Protein AF-A0A256ZYQ2-F1 (afdb_monomer_lite)

Sequence (137 aa):
MVEVRISLEDLSRTRICPRCGRKFSYLEKHRRGDRIYVYAVHYEGYSKSGRRISKRITKCYLGPVEEYEYVSALQPITLYGLLKKGRLYSYVRELTSFVMKAPLSKELAIQIAEQFEEAAEVLRKRFSPKKSFPRNT

pLDDT: mean 85.14, std 14.01, range [32.19, 98.12]

Radius of gyration: 21.63 Å; chains: 1; bounding box: 68×52×54 Å

Secondary structure (DSSP, 8-state):
-------HHHHHHH-B-TTTSSB-SEEEEEEETTEEEEEEEEEEEEEEETTEEEEEEEEEEEEESSB-STTGGGSSS--B-TT-TTHHHHHHHHHHHHHTTS---HHHHHHHHHHHHHHHHHHHHHHPPP-------

Foldseek 3Di:
DPWLQQAPVVCVVVQQDPQPRDRADDWDWDDDPPWIWIKGKHFDAWDDDPPDIDTDIDIDTQGINFWDDPVQVVDQATHTTNNDTCVVVRVVVSVVVCLVPDPDDPVVNVVVVVVVVVVVVVCCVVDPPDPPDDDDD

Structure (mmCIF, N/CA/C/O backbone):
data_AF-A0A256ZYQ2-F1
#
_entry.id   AF-A0A256ZYQ2-F1
#
loop_
_atom_site.group_PDB
_atom_site.id
_atom_site.type_symbol
_atom_site.label_atom_id
_atom_site.label_alt_id
_atom_site.label_comp_id
_atom_site.label_asym_id
_atom_site.label_entity_id
_atom_site.label_seq_id
_atom_site.pdbx_PDB_ins_code
_atom_site.Cartn_x
_atom_site.Cartn_y
_atom_site.Cartn_z
_atom_site.occupancy
_atom_site.B_iso_or_equiv
_atom_site.auth_seq_id
_atom_site.auth_comp_id
_atom_site.auth_asym_id
_atom_site.auth_atom_id
_atom_site.pdbx_PDB_model_num
ATOM 1 N N . MET A 1 1 ? -11.108 15.250 -6.970 1.00 32.19 1 MET A N 1
ATOM 2 C CA . MET A 1 1 ? -10.940 13.783 -6.883 1.00 32.19 1 MET A CA 1
ATOM 3 C C . MET A 1 1 ? -9.509 13.437 -7.239 1.00 32.19 1 MET A C 1
ATOM 5 O O . MET A 1 1 ? -9.144 13.575 -8.398 1.00 32.19 1 MET A O 1
ATOM 9 N N . VAL A 1 2 ? -8.687 13.048 -6.265 1.00 33.12 2 VAL A N 1
ATOM 10 C CA . VAL A 1 2 ? -7.379 12.447 -6.560 1.00 33.12 2 VAL A CA 1
ATOM 11 C C . VAL A 1 2 ? -7.589 10.938 -6.541 1.00 33.12 2 VAL A C 1
ATOM 13 O O . VAL A 1 2 ? -7.416 10.285 -5.519 1.00 33.12 2 VAL A O 1
ATOM 16 N N . GLU A 1 3 ? -8.056 10.387 -7.658 1.00 41.03 3 GLU A N 1
ATOM 17 C CA . GLU A 1 3 ? -7.892 8.956 -7.893 1.00 41.03 3 GLU A CA 1
ATOM 18 C C . GLU A 1 3 ? -6.392 8.707 -8.056 1.00 41.03 3 GLU A C 1
ATOM 20 O O . GLU A 1 3 ? -5.744 9.345 -8.888 1.00 41.03 3 GLU A O 1
ATOM 25 N N . VAL A 1 4 ? -5.824 7.777 -7.290 1.00 45.19 4 VAL A N 1
ATOM 26 C CA . VAL A 1 4 ? -4.512 7.220 -7.630 1.00 45.19 4 VAL A CA 1
ATOM 27 C C . VAL A 1 4 ? -4.706 6.401 -8.911 1.00 45.19 4 VAL A C 1
ATOM 29 O O . VAL A 1 4 ? -5.020 5.213 -8.873 1.00 45.19 4 VAL A O 1
ATOM 32 N N . ARG A 1 5 ? -4.613 7.081 -10.060 1.00 49.62 5 ARG A N 1
ATOM 33 C CA . ARG A 1 5 ? -4.754 6.536 -11.417 1.00 49.62 5 ARG A CA 1
ATOM 34 C C . ARG A 1 5 ? -3.446 5.922 -11.870 1.00 49.62 5 ARG A C 1
ATOM 36 O O . ARG A 1 5 ? -2.734 6.474 -12.704 1.00 49.62 5 ARG A O 1
ATOM 43 N N . ILE A 1 6 ? -3.081 4.811 -11.257 1.00 58.97 6 ILE A N 1
ATOM 44 C CA . ILE A 1 6 ? -1.939 4.046 -11.736 1.00 58.97 6 ILE A CA 1
ATOM 45 C C . ILE A 1 6 ? -2.483 2.699 -12.172 1.00 58.97 6 ILE A C 1
ATOM 47 O O . ILE A 1 6 ? -2.426 1.733 -11.431 1.00 58.97 6 ILE A O 1
ATOM 51 N N . SER A 1 7 ? -3.081 2.663 -13.360 1.00 68.88 7 SER A N 1
ATOM 52 C CA . SER A 1 7 ? -3.363 1.418 -14.075 1.00 68.88 7 SER A CA 1
ATOM 53 C C . SER A 1 7 ? -2.246 1.078 -15.057 1.00 68.88 7 SER A C 1
ATOM 55 O O . SER A 1 7 ? -1.376 1.908 -15.341 1.00 68.88 7 SER A O 1
ATOM 57 N N . LEU A 1 8 ? -2.261 -0.141 -15.602 1.00 69.31 8 LEU A N 1
ATOM 58 C CA . LEU A 1 8 ? -1.348 -0.520 -16.684 1.00 69.31 8 LEU A CA 1
ATOM 59 C C . LEU A 1 8 ? -1.519 0.396 -17.902 1.00 69.31 8 LEU A C 1
ATOM 61 O O . LEU A 1 8 ? -0.532 0.757 -18.547 1.00 69.31 8 LEU A O 1
ATOM 65 N N . GLU A 1 9 ? -2.749 0.813 -18.181 1.00 74.12 9 GLU A N 1
ATOM 66 C CA . GLU A 1 9 ? -3.089 1.724 -19.267 1.00 74.12 9 GLU A CA 1
ATOM 67 C C . GLU A 1 9 ? -2.526 3.131 -19.000 1.00 74.12 9 GLU A C 1
ATOM 69 O O . GLU A 1 9 ? -1.885 3.721 -19.873 1.00 74.12 9 GLU A O 1
ATOM 74 N N . ASP A 1 10 ? -2.669 3.644 -17.772 1.00 73.75 10 ASP A N 1
ATOM 75 C CA . ASP A 1 10 ? -2.129 4.954 -17.372 1.00 73.75 10 ASP A CA 1
ATOM 76 C C . ASP A 1 10 ? -0.593 4.982 -17.423 1.00 73.75 10 ASP A C 1
ATOM 78 O O . ASP A 1 10 ? 0.018 5.944 -17.907 1.00 73.75 10 ASP A O 1
ATOM 82 N N . LEU A 1 11 ? 0.050 3.904 -16.967 1.00 78.25 11 LEU A N 1
ATOM 83 C CA . LEU A 1 11 ? 1.503 3.763 -17.036 1.00 78.25 11 LEU A CA 1
ATOM 84 C C . LEU A 1 11 ? 2.000 3.671 -18.472 1.00 78.25 11 LEU A C 1
ATOM 86 O O . LEU A 1 11 ? 3.013 4.282 -18.804 1.00 78.25 11 LEU A O 1
ATOM 90 N N . SER A 1 12 ? 1.286 2.953 -19.336 1.00 74.25 12 SER A N 1
ATOM 91 C CA . SER A 1 12 ? 1.657 2.832 -20.748 1.00 74.25 12 SER A CA 1
ATOM 92 C C . SER A 1 12 ? 1.598 4.180 -21.474 1.00 74.25 12 SER A C 1
ATOM 94 O O . SER A 1 12 ? 2.431 4.441 -22.343 1.00 74.25 12 SER A O 1
ATOM 96 N N . ARG A 1 13 ? 0.670 5.064 -21.076 1.00 81.75 13 ARG A N 1
ATOM 97 C CA . ARG A 1 13 ? 0.538 6.425 -21.622 1.00 81.75 13 ARG A CA 1
ATOM 98 C C . ARG A 1 13 ? 1.606 7.387 -21.109 1.00 81.75 13 ARG A C 1
ATOM 100 O O . ARG A 1 13 ? 2.204 8.110 -21.897 1.00 81.75 13 ARG A O 1
ATOM 107 N N . THR A 1 14 ? 1.841 7.420 -19.798 1.00 84.62 14 THR A N 1
ATOM 108 C CA . THR A 1 14 ? 2.766 8.393 -19.181 1.00 84.62 14 THR A CA 1
ATOM 109 C C . THR A 1 14 ? 4.228 7.963 -19.271 1.00 84.62 14 THR A C 1
ATOM 111 O O . THR A 1 14 ? 5.126 8.803 -19.309 1.00 84.62 14 THR A O 1
ATOM 114 N N . ARG A 1 15 ? 4.474 6.647 -19.290 1.00 88.12 15 ARG A N 1
ATOM 115 C CA . ARG A 1 15 ? 5.792 6.011 -19.181 1.00 88.12 15 ARG A CA 1
ATOM 116 C C . ARG A 1 15 ? 6.612 6.464 -17.971 1.00 88.12 15 ARG A C 1
ATOM 118 O O . ARG A 1 15 ? 7.833 6.329 -17.986 1.00 88.12 15 ARG A O 1
ATOM 125 N N . ILE A 1 16 ? 5.977 6.979 -16.917 1.00 92.25 16 ILE A N 1
ATOM 126 C CA . ILE A 1 16 ? 6.648 7.361 -15.668 1.00 92.25 16 ILE A CA 1
ATOM 127 C C . ILE A 1 16 ? 6.558 6.209 -14.673 1.00 92.25 16 ILE A C 1
ATOM 129 O O . ILE A 1 16 ? 5.478 5.707 -14.379 1.00 92.25 16 ILE A O 1
ATOM 133 N N . CYS A 1 17 ? 7.702 5.766 -14.156 1.00 90.75 17 CYS A N 1
ATOM 134 C CA . CYS A 1 17 ? 7.762 4.671 -13.199 1.00 90.75 17 CYS A CA 1
ATOM 135 C C . CYS A 1 17 ? 7.224 5.140 -11.842 1.00 90.75 17 CYS A C 1
ATOM 137 O O . CYS A 1 17 ? 7.815 6.043 -11.246 1.00 90.75 17 CYS A O 1
ATOM 139 N N . PRO A 1 18 ? 6.177 4.506 -11.289 1.00 87.81 18 PRO A N 1
ATOM 140 C CA . PRO A 1 18 ? 5.577 4.951 -10.035 1.00 87.81 18 PRO A CA 1
ATOM 141 C C . PRO A 1 18 ? 6.452 4.619 -8.820 1.00 87.81 18 PRO A C 1
ATOM 143 O O . PRO A 1 18 ? 6.247 5.172 -7.747 1.00 87.81 18 PRO A O 1
ATOM 146 N N . ARG A 1 19 ? 7.448 3.733 -8.982 1.00 89.31 19 ARG A N 1
ATOM 147 C CA . ARG A 1 19 ? 8.408 3.385 -7.927 1.00 89.31 19 ARG A CA 1
ATOM 148 C C . ARG A 1 19 ? 9.543 4.400 -7.789 1.00 89.31 19 ARG A C 1
ATOM 150 O O . ARG A 1 19 ? 10.053 4.564 -6.691 1.00 89.31 19 ARG A O 1
ATOM 157 N N . CYS A 1 20 ? 9.982 5.034 -8.879 1.00 92.50 20 CYS A N 1
ATOM 158 C CA . CYS A 1 20 ? 11.191 5.871 -8.854 1.00 92.50 20 CYS A CA 1
ATOM 159 C C . CYS A 1 20 ? 11.079 7.211 -9.601 1.00 92.50 20 CYS A C 1
ATOM 161 O O . CYS A 1 20 ? 12.083 7.898 -9.746 1.00 92.50 20 CYS A O 1
ATOM 163 N N . GLY A 1 21 ? 9.922 7.550 -10.174 1.00 91.06 21 GLY A N 1
ATOM 164 C CA . GLY A 1 21 ? 9.673 8.813 -10.885 1.00 91.06 21 GLY A CA 1
ATOM 165 C C . GLY A 1 21 ? 10.355 8.975 -12.253 1.00 91.06 21 GLY A C 1
ATOM 166 O O . GLY A 1 21 ? 10.030 9.895 -12.996 1.00 91.06 21 GLY A O 1
ATOM 167 N N . ARG A 1 22 ? 11.277 8.084 -12.638 1.00 93.50 22 ARG A N 1
ATOM 168 C CA . ARG A 1 22 ? 11.978 8.142 -13.935 1.00 93.50 22 ARG A CA 1
ATOM 169 C C . ARG A 1 22 ? 11.112 7.598 -15.068 1.00 93.50 22 ARG A C 1
ATOM 171 O O . ARG A 1 22 ? 10.296 6.700 -14.846 1.00 93.50 22 ARG A O 1
ATOM 178 N N . LYS A 1 23 ? 11.364 8.050 -16.302 1.00 93.38 23 LYS A N 1
ATOM 179 C CA . LYS A 1 23 ? 10.809 7.397 -17.494 1.00 93.38 23 LYS A CA 1
ATOM 180 C C . LYS A 1 23 ? 11.275 5.938 -17.562 1.00 93.38 23 LYS A C 1
ATOM 182 O O . LYS A 1 23 ? 12.451 5.646 -17.329 1.00 93.38 23 LYS A O 1
ATOM 187 N N . PHE A 1 24 ? 10.362 5.025 -17.862 1.00 94.62 24 PHE A N 1
ATOM 188 C CA . PHE A 1 24 ? 10.678 3.634 -18.173 1.00 94.62 24 PHE A CA 1
ATOM 189 C C . PHE A 1 24 ? 10.499 3.382 -19.673 1.00 94.62 24 PHE A C 1
ATOM 191 O O . PHE A 1 24 ? 9.766 4.085 -20.367 1.00 94.62 24 PHE A O 1
ATOM 198 N N . SER A 1 25 ? 11.204 2.383 -20.185 1.00 94.25 25 SER A N 1
ATOM 199 C CA . SER A 1 25 ? 11.230 2.035 -21.603 1.00 94.25 25 SER A CA 1
ATOM 200 C C . SER A 1 25 ? 10.058 1.137 -21.986 1.00 94.25 25 SER A C 1
ATOM 202 O O . SER A 1 25 ? 9.415 1.381 -23.003 1.00 94.25 25 SER A O 1
ATOM 204 N N . TYR A 1 26 ? 9.768 0.122 -21.168 1.00 92.00 26 TYR A N 1
ATOM 205 C CA . TYR A 1 26 ? 8.610 -0.761 -21.317 1.00 92.00 26 TYR A CA 1
ATOM 206 C C . TYR A 1 26 ? 8.235 -1.426 -19.985 1.00 92.00 26 TYR A C 1
ATOM 208 O O . TYR A 1 26 ? 9.005 -1.397 -19.020 1.00 92.00 26 TYR A O 1
ATOM 216 N N . LEU A 1 27 ? 7.036 -2.010 -19.943 1.00 91.75 27 LEU A N 1
ATOM 217 C CA . LEU A 1 27 ? 6.595 -2.872 -18.850 1.00 91.75 27 LEU A CA 1
ATOM 218 C C . LEU A 1 27 ? 6.914 -4.326 -19.190 1.00 91.75 27 LEU A C 1
ATOM 220 O O . LEU A 1 27 ? 6.599 -4.795 -20.281 1.00 91.75 27 LEU A O 1
ATOM 224 N N . GLU A 1 28 ? 7.505 -5.039 -18.243 1.00 93.44 28 GLU A N 1
ATOM 225 C CA . GLU A 1 28 ? 7.775 -6.470 -18.345 1.00 93.44 28 GLU A CA 1
ATOM 226 C C . GLU A 1 28 ? 6.842 -7.219 -17.394 1.00 93.44 28 GLU A C 1
ATOM 228 O O . GLU A 1 28 ? 6.682 -6.832 -16.233 1.00 93.44 28 GLU A O 1
ATOM 233 N N . LYS A 1 29 ? 6.196 -8.272 -17.901 1.00 92.12 29 LYS A N 1
ATOM 234 C CA . LYS A 1 29 ? 5.269 -9.107 -17.136 1.00 92.12 29 LYS A CA 1
ATOM 235 C C . LYS A 1 29 ? 5.876 -10.488 -16.941 1.00 92.12 29 LYS A C 1
ATOM 237 O O . LYS A 1 29 ? 6.282 -11.125 -17.908 1.00 92.12 29 LYS A O 1
ATOM 242 N N . HIS A 1 30 ? 5.882 -10.969 -15.706 1.00 91.62 30 HIS A N 1
ATOM 243 C CA . HIS A 1 30 ? 6.305 -12.324 -15.371 1.00 91.62 30 HIS A CA 1
ATOM 244 C C . HIS A 1 30 ? 5.128 -13.092 -14.791 1.00 91.62 30 HIS A C 1
ATOM 246 O O . HIS A 1 30 ? 4.548 -12.668 -13.793 1.00 91.62 30 HIS A O 1
ATOM 252 N N . ARG A 1 31 ? 4.800 -14.239 -15.388 1.00 90.88 31 ARG A N 1
ATOM 253 C CA . ARG A 1 31 ? 3.836 -15.178 -14.811 1.00 90.88 31 ARG A CA 1
ATOM 254 C C . ARG A 1 31 ? 4.553 -16.154 -13.872 1.00 90.88 31 ARG A C 1
ATOM 256 O O . ARG A 1 31 ? 5.616 -16.683 -14.218 1.00 90.88 31 ARG A O 1
ATOM 263 N N . ARG A 1 32 ? 3.990 -16.373 -12.683 1.00 86.94 32 ARG A N 1
ATOM 264 C CA . ARG A 1 32 ? 4.388 -17.426 -11.732 1.00 86.94 32 ARG A CA 1
ATOM 265 C C . ARG A 1 32 ? 3.107 -18.039 -11.166 1.00 86.94 32 ARG A C 1
ATOM 267 O O . ARG A 1 32 ? 2.378 -17.357 -10.450 1.00 86.94 32 ARG A O 1
ATOM 274 N N . GLY A 1 33 ? 2.812 -19.279 -11.557 1.00 87.31 33 GLY A N 1
ATOM 275 C CA . GLY A 1 33 ? 1.500 -19.891 -11.323 1.00 87.31 33 GLY A CA 1
ATOM 276 C C . GLY A 1 33 ? 0.382 -19.048 -11.944 1.00 87.31 33 GLY A C 1
ATOM 277 O O . GLY A 1 33 ? 0.452 -18.676 -13.122 1.00 87.31 33 GLY A O 1
ATOM 278 N N . ASP A 1 34 ? -0.595 -18.674 -11.123 1.00 85.94 34 ASP A N 1
ATOM 279 C CA . ASP A 1 34 ? -1.756 -17.877 -11.537 1.00 85.94 34 ASP A CA 1
ATOM 280 C C . ASP A 1 34 ? -1.569 -16.366 -11.376 1.00 85.94 34 ASP A C 1
ATOM 282 O O . ASP A 1 34 ? -2.465 -15.584 -11.686 1.00 85.94 34 ASP A O 1
ATOM 286 N N . ARG A 1 35 ? -0.383 -15.920 -10.942 1.00 83.25 35 ARG A N 1
ATOM 287 C CA . ARG A 1 35 ? -0.102 -14.499 -10.710 1.00 83.25 35 ARG A CA 1
ATOM 288 C C . ARG A 1 35 ? 0.769 -13.890 -11.795 1.00 83.25 35 ARG A C 1
ATOM 290 O O . ARG A 1 35 ? 1.687 -14.517 -12.330 1.00 83.25 35 ARG A O 1
ATOM 297 N N . ILE A 1 36 ? 0.489 -12.619 -12.077 1.00 88.88 36 ILE A N 1
ATOM 298 C CA . ILE A 1 36 ? 1.248 -11.777 -13.000 1.00 88.88 36 ILE A CA 1
ATOM 299 C C . ILE A 1 36 ? 1.941 -10.682 -12.196 1.00 88.88 36 ILE A C 1
ATOM 301 O O . ILE A 1 36 ? 1.293 -9.912 -11.492 1.00 88.88 36 ILE A O 1
ATOM 305 N N . TYR A 1 37 ? 3.255 -10.597 -12.348 1.00 89.50 37 TYR A N 1
ATOM 306 C CA . TYR A 1 37 ? 4.124 -9.619 -11.708 1.00 89.50 37 TYR A CA 1
ATOM 307 C C . TYR A 1 37 ? 4.618 -8.613 -12.731 1.00 89.50 37 TYR A C 1
ATOM 309 O O . TYR A 1 37 ? 5.032 -9.001 -13.824 1.00 89.50 37 TYR A O 1
ATOM 317 N N . VAL A 1 38 ? 4.592 -7.330 -12.380 1.00 91.94 38 VAL A N 1
ATOM 318 C CA . VAL A 1 38 ? 4.918 -6.249 -13.314 1.00 91.94 38 VAL A CA 1
ATOM 319 C C . VAL A 1 38 ? 6.200 -5.548 -12.893 1.00 91.94 38 VAL A C 1
ATOM 321 O O . VAL A 1 38 ? 6.405 -5.234 -11.721 1.00 91.94 38 VAL A O 1
ATOM 324 N N . TYR A 1 39 ? 7.053 -5.265 -13.872 1.00 94.00 39 TYR A N 1
ATOM 325 C CA . TYR A 1 39 ? 8.272 -4.488 -13.705 1.00 94.00 39 TYR A CA 1
ATOM 326 C C . TYR A 1 39 ? 8.281 -3.323 -14.691 1.00 94.00 39 TYR A C 1
ATOM 328 O O . TYR A 1 39 ? 7.969 -3.496 -15.867 1.00 94.00 39 TYR A O 1
ATOM 336 N N . ALA A 1 40 ? 8.690 -2.144 -14.231 1.00 94.94 40 ALA A N 1
ATOM 337 C CA . ALA A 1 40 ? 9.097 -1.056 -15.112 1.00 94.94 40 ALA A CA 1
ATOM 338 C C . ALA A 1 40 ? 10.574 -1.241 -15.472 1.00 94.94 40 ALA A C 1
ATOM 340 O O . ALA A 1 40 ? 11.437 -1.224 -14.589 1.00 94.94 40 ALA A O 1
ATOM 341 N N . VAL A 1 41 ? 10.869 -1.423 -16.759 1.00 95.81 41 VAL A N 1
ATOM 342 C CA . VAL A 1 41 ? 12.239 -1.600 -17.249 1.00 95.81 41 VAL A CA 1
ATOM 343 C C . VAL A 1 41 ? 12.788 -0.268 -17.733 1.00 95.81 41 VAL A C 1
ATOM 345 O O . VAL A 1 41 ? 12.206 0.375 -18.603 1.00 95.81 41 VAL A O 1
ATOM 348 N N . HIS A 1 42 ? 13.930 0.134 -17.190 1.00 95.81 42 HIS A N 1
ATOM 349 C CA . HIS A 1 42 ? 14.672 1.327 -17.570 1.00 95.81 42 HIS A CA 1
ATOM 350 C C . HIS A 1 42 ? 15.865 0.907 -18.421 1.00 95.81 42 HIS A C 1
ATOM 352 O O . HIS A 1 42 ? 16.797 0.280 -17.918 1.00 95.81 42 HIS A O 1
ATOM 358 N N . TYR A 1 43 ? 15.824 1.219 -19.712 1.00 94.44 43 TYR A N 1
ATOM 359 C CA . TYR A 1 43 ? 16.959 1.018 -20.598 1.00 94.44 43 TYR A CA 1
ATOM 360 C C . TYR A 1 43 ? 17.961 2.163 -20.440 1.00 94.44 43 TYR A C 1
ATOM 362 O O . TYR A 1 43 ? 17.602 3.330 -20.581 1.00 94.44 43 TYR A O 1
ATOM 370 N N . GLU A 1 44 ? 19.215 1.822 -20.165 1.00 92.69 44 GLU A N 1
ATOM 371 C CA . GLU A 1 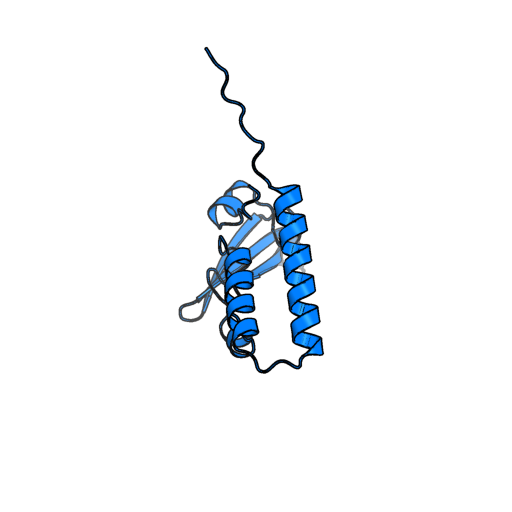44 ? 20.284 2.775 -19.855 1.00 92.69 44 GLU A CA 1
ATOM 372 C C . GLU A 1 44 ? 21.433 2.721 -20.878 1.00 92.69 44 GLU A C 1
ATOM 374 O O . GLU A 1 44 ? 22.552 3.146 -20.596 1.00 92.69 44 GLU A O 1
ATOM 379 N N . GLY A 1 45 ? 21.162 2.184 -22.070 1.00 91.06 45 GLY A N 1
ATOM 380 C CA . GLY A 1 45 ? 22.148 2.026 -23.137 1.00 91.06 45 GLY A CA 1
ATOM 381 C C . GLY A 1 45 ? 22.737 0.618 -23.215 1.00 91.06 45 GLY A C 1
ATOM 382 O O . GLY A 1 45 ? 22.163 -0.354 -22.721 1.00 91.06 45 GLY A O 1
ATOM 383 N N . TYR A 1 46 ? 23.893 0.506 -23.864 1.00 91.50 46 TYR A N 1
ATOM 384 C CA . TYR A 1 46 ? 24.624 -0.749 -24.025 1.00 91.50 46 TYR A CA 1
ATOM 385 C C . TYR A 1 46 ? 25.920 -0.721 -23.212 1.00 91.50 46 TYR A C 1
ATOM 387 O O . TYR A 1 46 ? 26.592 0.304 -23.139 1.00 91.50 46 TYR A O 1
ATOM 395 N N . SER A 1 47 ? 26.292 -1.859 -22.636 1.00 89.44 47 SER A N 1
ATOM 396 C CA . SER A 1 47 ? 27.622 -2.098 -22.082 1.00 89.44 47 SER A CA 1
ATOM 397 C C . SER A 1 47 ? 28.388 -3.061 -22.986 1.00 89.44 47 SER A C 1
ATOM 399 O O . SER A 1 47 ? 27.812 -3.982 -23.575 1.00 89.44 47 SER A O 1
ATOM 401 N N . LYS A 1 48 ? 29.700 -2.846 -23.100 1.00 90.75 48 LYS A N 1
ATOM 402 C CA . LYS A 1 48 ? 30.606 -3.726 -23.836 1.00 90.75 48 LYS A CA 1
ATOM 403 C C . LYS A 1 48 ? 31.569 -4.374 -22.852 1.00 90.75 48 LYS A C 1
ATOM 405 O O . LYS A 1 48 ? 32.264 -3.675 -22.125 1.00 90.75 48 LYS A O 1
ATOM 410 N N . SER A 1 49 ? 31.608 -5.701 -22.851 1.00 87.12 49 SER A N 1
ATOM 411 C CA . SER A 1 49 ? 32.618 -6.484 -22.139 1.00 87.12 49 SER A CA 1
ATOM 412 C C . SER A 1 49 ? 33.305 -7.402 -23.147 1.00 87.12 49 SER A C 1
ATOM 414 O O . SER A 1 49 ? 32.701 -8.337 -23.684 1.00 87.12 49 SER A O 1
ATOM 416 N N . GLY A 1 50 ? 34.544 -7.057 -23.506 1.00 88.06 50 GLY A N 1
ATOM 417 C CA . GLY A 1 50 ? 35.273 -7.690 -24.606 1.00 88.06 50 GLY A CA 1
ATOM 418 C C . GLY A 1 50 ? 34.532 -7.558 -25.943 1.00 88.06 50 GLY A C 1
ATOM 419 O O . GLY A 1 50 ? 34.256 -6.453 -26.412 1.00 88.06 50 GLY A O 1
ATOM 420 N N . ARG A 1 51 ? 34.195 -8.695 -26.567 1.00 90.06 51 ARG A N 1
ATOM 421 C CA . ARG A 1 51 ? 33.420 -8.752 -27.824 1.00 90.06 51 ARG A CA 1
ATOM 422 C C . ARG A 1 51 ? 31.899 -8.785 -27.618 1.00 90.06 51 ARG A C 1
ATOM 424 O O . ARG A 1 51 ? 31.167 -8.688 -28.597 1.00 90.06 51 ARG A O 1
ATOM 431 N N . ARG A 1 52 ? 31.403 -8.921 -26.382 1.00 86.88 52 ARG A N 1
ATOM 432 C CA . ARG A 1 52 ? 29.960 -8.986 -26.102 1.00 86.88 52 ARG A CA 1
ATOM 433 C C . ARG A 1 52 ? 29.396 -7.596 -25.832 1.00 86.88 52 ARG A C 1
ATOM 435 O O . ARG A 1 52 ? 29.904 -6.868 -24.981 1.00 86.88 52 ARG A O 1
ATOM 442 N N . ILE A 1 53 ? 28.318 -7.265 -26.539 1.00 89.75 53 ILE A N 1
ATOM 443 C CA . ILE A 1 53 ? 27.496 -6.075 -26.308 1.00 89.75 53 ILE A CA 1
ATOM 444 C C . ILE A 1 53 ? 26.214 -6.537 -25.617 1.00 89.75 53 ILE A C 1
ATOM 446 O O . ILE A 1 53 ? 25.515 -7.409 -26.130 1.00 89.75 53 ILE A O 1
ATOM 450 N N . SER A 1 54 ? 25.906 -5.967 -24.453 1.00 90.12 54 SER A N 1
ATOM 451 C CA . SER A 1 54 ? 24.695 -6.286 -23.692 1.00 90.12 54 SER A CA 1
ATOM 452 C C . SER A 1 54 ? 23.907 -5.025 -23.362 1.00 90.12 54 SER A C 1
ATOM 454 O O . SER A 1 54 ? 24.476 -3.945 -23.216 1.00 90.12 54 SER A O 1
ATOM 456 N N . LYS A 1 55 ? 22.580 -5.140 -23.274 1.00 91.25 55 LYS A N 1
ATOM 457 C CA . LYS A 1 55 ? 21.717 -4.028 -22.860 1.00 91.25 55 LYS A CA 1
ATOM 458 C C . LYS A 1 55 ? 21.903 -3.783 -21.366 1.00 91.25 55 LYS A C 1
ATOM 460 O O . LYS A 1 55 ? 21.723 -4.704 -20.573 1.00 91.25 55 LYS A O 1
ATOM 465 N N . ARG A 1 56 ? 22.186 -2.542 -20.975 1.00 92.94 56 ARG A N 1
ATOM 466 C CA . ARG A 1 56 ? 22.145 -2.125 -19.574 1.00 92.94 56 ARG A CA 1
ATOM 467 C C . ARG A 1 56 ? 20.699 -1.803 -19.220 1.00 92.94 56 ARG A C 1
ATOM 469 O O . ARG A 1 56 ? 20.125 -0.849 -19.745 1.00 92.94 56 ARG A O 1
ATOM 476 N N . ILE A 1 57 ? 20.096 -2.636 -18.377 1.00 94.12 57 ILE A N 1
ATOM 477 C CA . ILE A 1 57 ? 18.717 -2.458 -17.921 1.00 94.12 57 ILE A CA 1
ATOM 478 C C . ILE A 1 57 ? 18.651 -2.449 -16.399 1.00 94.12 57 ILE A C 1
ATOM 480 O O . ILE A 1 57 ? 19.263 -3.285 -15.740 1.00 94.12 57 ILE A O 1
ATOM 484 N N . THR A 1 58 ? 17.838 -1.548 -15.861 1.00 95.12 58 THR A N 1
ATOM 485 C CA . THR A 1 58 ? 17.446 -1.547 -14.449 1.00 95.12 58 THR A CA 1
ATOM 486 C C . THR A 1 58 ? 15.956 -1.845 -14.370 1.00 95.12 58 THR A C 1
ATOM 488 O O . THR A 1 58 ? 15.173 -1.275 -15.129 1.00 95.12 58 THR A O 1
ATOM 491 N N . LY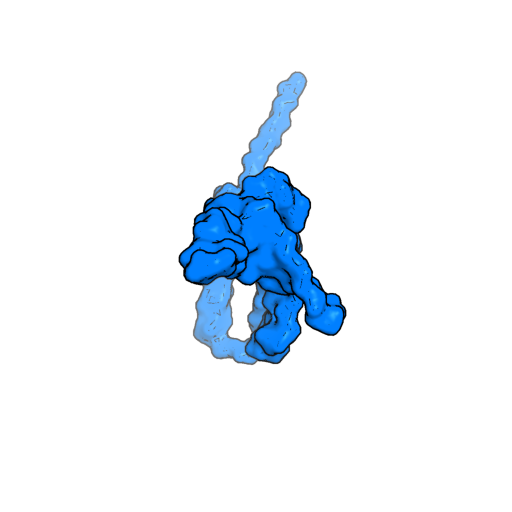S A 1 59 ? 15.530 -2.725 -13.459 1.00 95.62 59 LYS A N 1
ATOM 492 C CA . LYS A 1 59 ? 14.112 -3.079 -13.295 1.00 95.62 59 LYS A CA 1
ATOM 493 C C . LYS A 1 59 ? 13.576 -2.572 -11.960 1.00 95.62 59 LYS A C 1
ATOM 495 O O . LYS A 1 59 ? 14.148 -2.839 -10.907 1.00 95.62 59 LYS A O 1
ATOM 500 N N . CYS A 1 60 ? 12.451 -1.870 -11.999 1.00 95.19 60 CYS A N 1
ATOM 501 C CA . CYS A 1 60 ? 11.675 -1.511 -10.819 1.00 95.19 60 CYS A CA 1
ATOM 502 C C . CYS A 1 60 ? 10.494 -2.469 -10.685 1.00 95.19 60 CYS A C 1
ATOM 504 O O . CYS A 1 60 ? 9.595 -2.447 -11.520 1.00 95.19 60 CYS A O 1
ATOM 506 N N . TYR A 1 61 ? 10.483 -3.286 -9.633 1.00 93.50 61 TYR A N 1
ATOM 507 C CA . TYR A 1 61 ? 9.348 -4.153 -9.326 1.00 93.50 61 TYR A CA 1
ATOM 508 C C . TYR A 1 61 ? 8.132 -3.320 -8.907 1.00 93.50 61 TYR A C 1
ATOM 510 O O . TYR A 1 61 ? 8.234 -2.505 -7.991 1.00 93.50 61 TYR A O 1
ATOM 518 N N . LEU A 1 62 ? 7.000 -3.501 -9.589 1.00 89.38 62 LEU A N 1
ATOM 519 C CA . LEU A 1 62 ? 5.757 -2.764 -9.336 1.00 89.38 62 LEU A CA 1
ATOM 520 C C . LEU A 1 62 ? 4.729 -3.571 -8.531 1.00 89.38 62 LEU A C 1
ATOM 522 O O . LEU A 1 62 ? 3.678 -3.042 -8.164 1.00 89.38 62 LEU A O 1
ATOM 526 N N . GLY A 1 63 ? 5.039 -4.829 -8.227 1.00 87.81 63 GLY A N 1
ATOM 527 C CA . GLY A 1 63 ? 4.131 -5.725 -7.530 1.00 87.81 63 GLY A CA 1
ATOM 528 C C . GLY A 1 63 ? 3.352 -6.657 -8.462 1.00 87.81 63 GLY A C 1
ATOM 529 O O . GLY A 1 63 ? 3.540 -6.642 -9.686 1.00 87.81 63 GLY A O 1
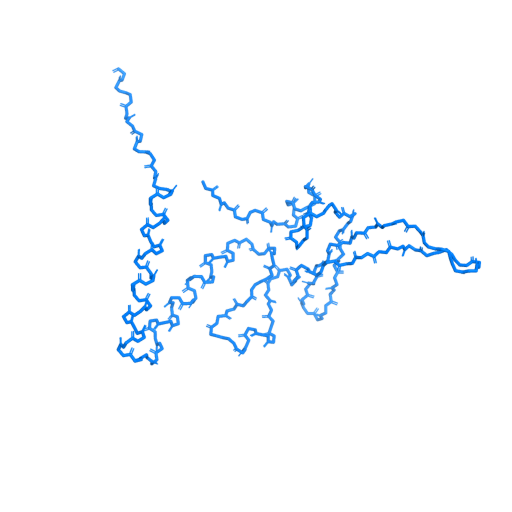ATOM 530 N N . PRO A 1 64 ? 2.477 -7.483 -7.873 1.00 86.31 64 PRO A N 1
ATOM 531 C CA . PRO A 1 64 ? 1.490 -8.256 -8.610 1.00 86.31 64 PRO A CA 1
ATOM 532 C C . PRO A 1 64 ? 0.457 -7.325 -9.260 1.00 86.31 64 PRO A C 1
ATOM 534 O O . PRO A 1 64 ? 0.244 -6.206 -8.798 1.00 86.31 64 PRO A O 1
ATOM 537 N N . VAL A 1 65 ? -0.197 -7.780 -10.329 1.00 80.56 65 VAL A N 1
ATOM 538 C CA . VAL A 1 65 ? -1.333 -7.052 -10.927 1.00 80.56 65 VAL A CA 1
ATOM 539 C C . VAL A 1 65 ? -2.474 -6.912 -9.913 1.00 80.56 65 VAL A C 1
ATOM 541 O O . VAL A 1 65 ? -3.043 -5.832 -9.790 1.00 80.56 65 VAL A O 1
ATOM 544 N N . GLU A 1 66 ? -2.732 -7.970 -9.139 1.00 79.06 66 GLU A N 1
ATOM 545 C CA . GLU A 1 66 ? -3.782 -8.004 -8.118 1.00 79.06 66 GLU A CA 1
ATOM 546 C C . GLU A 1 66 ? -3.208 -7.867 -6.698 1.00 79.06 66 GLU A C 1
ATOM 548 O O . GLU A 1 66 ? -3.047 -6.754 -6.188 1.00 79.06 66 GLU A O 1
ATOM 553 N N . GLU A 1 67 ? -2.876 -8.983 -6.051 1.00 79.12 67 GLU A N 1
ATOM 554 C CA . GLU A 1 67 ? -2.537 -9.050 -4.625 1.00 79.12 67 GLU A CA 1
ATOM 555 C C . GLU A 1 67 ? -1.278 -9.872 -4.338 1.00 79.12 67 GLU A C 1
ATOM 557 O O . GLU A 1 67 ? -0.865 -10.730 -5.126 1.00 79.12 67 GLU A O 1
ATOM 562 N N . TYR A 1 68 ? -0.653 -9.581 -3.198 1.00 78.06 68 TYR A N 1
ATOM 563 C CA . TYR A 1 68 ? 0.410 -10.396 -2.624 1.00 78.06 68 TYR A CA 1
ATOM 564 C C . TYR A 1 68 ? -0.211 -11.584 -1.883 1.00 78.06 68 TYR A C 1
ATOM 566 O O . TYR A 1 68 ? -1.205 -11.423 -1.189 1.00 78.06 68 TYR A O 1
ATOM 574 N N . GLU A 1 69 ? 0.391 -12.765 -1.991 1.00 70.56 69 GLU A N 1
ATOM 575 C CA . GLU A 1 69 ? -0.090 -13.976 -1.309 1.00 70.56 69 GLU A CA 1
ATOM 576 C C . GLU A 1 69 ? 0.554 -14.135 0.067 1.00 70.56 69 GLU A C 1
ATOM 578 O O . GLU A 1 69 ? -0.082 -13.938 1.098 1.00 70.56 69 GLU A O 1
ATOM 583 N N . TYR A 1 70 ? 1.856 -14.422 0.070 1.00 70.69 70 TYR A N 1
ATOM 584 C CA . TYR A 1 70 ? 2.583 -14.814 1.272 1.00 70.69 70 TYR A CA 1
ATOM 585 C C . TYR A 1 70 ? 2.583 -13.735 2.353 1.00 70.69 70 TYR A C 1
ATOM 587 O O . TYR A 1 70 ? 2.383 -14.034 3.522 1.00 70.69 70 TYR A O 1
ATOM 595 N N . VAL A 1 71 ? 2.786 -12.471 1.971 1.00 74.50 71 VAL A N 1
ATOM 596 C CA . VAL A 1 71 ? 2.852 -11.377 2.952 1.00 74.50 71 VAL A CA 1
ATOM 597 C C . VAL A 1 71 ? 1.460 -11.013 3.469 1.00 74.50 71 VAL A C 1
ATOM 599 O O . VAL A 1 71 ? 1.331 -10.672 4.638 1.00 74.50 71 VAL A O 1
ATOM 602 N N . SER A 1 72 ? 0.417 -11.131 2.641 1.00 75.25 72 SER A N 1
ATOM 603 C CA . SER A 1 72 ? -0.960 -10.859 3.072 1.00 75.25 72 SER A CA 1
ATOM 604 C C . SER A 1 72 ? -1.433 -11.868 4.117 1.00 75.25 72 SER A C 1
ATOM 606 O O . SER A 1 72 ? -2.109 -11.481 5.057 1.00 75.25 72 SER A O 1
ATOM 608 N N . ALA A 1 73 ? -1.014 -13.136 4.023 1.00 73.50 73 ALA A N 1
ATOM 609 C CA . ALA A 1 73 ? -1.328 -14.154 5.030 1.00 73.50 73 ALA A CA 1
ATOM 610 C C . ALA A 1 73 ? -0.716 -13.864 6.418 1.00 73.50 73 ALA A C 1
ATOM 612 O O . ALA A 1 73 ? -1.186 -14.389 7.422 1.00 73.50 73 ALA A O 1
ATOM 613 N N . LEU A 1 74 ? 0.324 -13.025 6.480 1.00 81.38 74 LEU A N 1
ATOM 614 C CA . LEU A 1 74 ? 0.981 -12.606 7.723 1.00 81.38 74 LEU A CA 1
ATOM 615 C C . LEU A 1 74 ? 0.415 -11.294 8.282 1.00 81.38 74 LEU A C 1
ATOM 617 O O . LEU A 1 74 ? 0.985 -10.735 9.219 1.00 81.38 74 LEU A O 1
ATOM 621 N N . GLN A 1 75 ? -0.637 -10.747 7.674 1.00 83.69 75 GLN A N 1
ATOM 622 C CA . GLN A 1 75 ? -1.190 -9.438 8.001 1.00 83.69 75 GLN A CA 1
ATOM 623 C C . GLN A 1 75 ? -2.714 -9.523 8.165 1.00 83.69 75 GLN A C 1
ATOM 625 O O . GLN A 1 75 ? -3.357 -10.387 7.575 1.00 83.69 75 GLN A O 1
ATOM 630 N N . PRO A 1 76 ? -3.328 -8.606 8.931 1.00 85.06 76 PRO A N 1
ATOM 631 C CA . PRO A 1 76 ? -4.782 -8.568 9.098 1.00 85.06 76 PRO A CA 1
ATOM 632 C C . PRO A 1 76 ? -5.535 -8.042 7.863 1.00 85.06 76 PRO A C 1
ATOM 634 O O . PRO A 1 76 ? -6.762 -7.962 7.883 1.00 85.06 76 PRO A O 1
ATOM 637 N N . ILE A 1 77 ? -4.813 -7.642 6.812 1.00 90.19 77 ILE A N 1
ATOM 638 C CA . ILE A 1 77 ? -5.357 -7.052 5.587 1.00 90.19 77 ILE A CA 1
ATOM 639 C C . ILE A 1 77 ? -4.666 -7.635 4.355 1.00 90.19 77 ILE A C 1
ATOM 641 O O . ILE A 1 77 ? -3.499 -8.032 4.403 1.00 90.19 77 ILE A O 1
ATOM 645 N N . THR A 1 78 ? -5.361 -7.601 3.223 1.00 88.62 78 THR A N 1
ATOM 646 C CA . THR A 1 78 ? -4.786 -7.982 1.933 1.00 88.62 78 THR A CA 1
ATOM 647 C C . THR A 1 78 ? -3.879 -6.874 1.423 1.00 88.62 78 THR A C 1
ATOM 649 O O . THR A 1 78 ? -4.281 -5.713 1.341 1.00 88.62 78 THR A O 1
ATOM 652 N N . LEU A 1 79 ? -2.652 -7.215 1.031 1.00 89.56 79 LEU A N 1
ATOM 653 C CA . LEU A 1 79 ? -1.741 -6.275 0.391 1.00 89.56 79 LEU A CA 1
ATOM 654 C C . LEU A 1 79 ? -1.888 -6.351 -1.128 1.00 89.56 79 LEU A C 1
ATOM 656 O O . LEU A 1 79 ? -1.786 -7.416 -1.736 1.00 89.56 79 LEU A O 1
ATOM 660 N N . TYR A 1 80 ? -2.055 -5.196 -1.763 1.00 87.38 80 TYR A N 1
ATOM 661 C CA . TYR A 1 80 ? -2.284 -5.075 -3.197 1.00 87.38 80 TYR A CA 1
ATOM 662 C C . TYR A 1 80 ? -1.071 -4.506 -3.936 1.00 87.38 80 TYR A C 1
ATOM 664 O O . TYR A 1 80 ? -0.286 -3.705 -3.408 1.00 87.38 80 TYR A O 1
ATOM 672 N N . GLY A 1 81 ? -0.938 -4.877 -5.209 1.00 82.25 81 GLY A N 1
ATOM 673 C CA . GLY A 1 81 ? 0.060 -4.296 -6.102 1.00 82.25 81 GLY A CA 1
ATOM 674 C C . GLY A 1 81 ? -0.071 -2.778 -6.249 1.00 82.25 81 GLY A C 1
ATOM 675 O O . GLY A 1 81 ? -1.111 -2.186 -5.945 1.00 82.25 81 GLY A O 1
ATOM 676 N N . LEU A 1 82 ? 0.980 -2.111 -6.748 1.00 83.75 82 LEU A N 1
ATOM 677 C CA . LEU A 1 82 ? 0.933 -0.658 -6.989 1.00 83.75 82 LEU A CA 1
ATOM 678 C C . LEU A 1 82 ? -0.129 -0.267 -8.024 1.00 83.75 82 LEU A C 1
ATOM 680 O O . LEU A 1 82 ? -0.572 0.878 -8.027 1.00 83.75 82 LEU A O 1
ATOM 684 N N . LEU A 1 83 ? -0.512 -1.212 -8.887 1.00 80.06 83 LEU A N 1
ATOM 685 C CA . LEU A 1 83 ? -1.380 -0.973 -10.037 1.00 80.06 83 LEU A CA 1
ATOM 686 C C . LEU A 1 83 ? -2.870 -1.195 -9.755 1.00 80.06 83 LEU A C 1
ATOM 688 O O . LEU A 1 83 ? -3.710 -0.887 -10.601 1.00 80.06 83 LEU A O 1
ATOM 692 N N . LYS A 1 84 ? -3.220 -1.737 -8.582 1.00 82.31 84 LYS A N 1
ATOM 693 C CA . LYS A 1 84 ? -4.618 -2.001 -8.247 1.00 82.31 84 LYS A CA 1
ATOM 694 C C . LYS A 1 84 ? -5.336 -0.683 -7.955 1.00 82.31 84 LYS A C 1
ATOM 696 O O . LYS A 1 84 ? -5.041 0.008 -6.973 1.00 82.31 84 LYS A O 1
ATOM 701 N N . LYS A 1 85 ? -6.303 -0.333 -8.807 1.00 81.81 85 LYS A N 1
ATOM 702 C CA . LYS A 1 85 ? -7.167 0.839 -8.604 1.00 81.81 85 LYS A CA 1
ATOM 703 C C . LYS A 1 85 ? -7.939 0.706 -7.294 1.00 81.81 85 LYS A C 1
ATOM 705 O O . LYS A 1 85 ? -8.327 -0.386 -6.895 1.00 81.81 85 LYS A O 1
ATOM 710 N N . GLY A 1 86 ? -8.145 1.829 -6.610 1.00 85.00 86 GLY A N 1
ATOM 711 C CA . GLY A 1 86 ? -8.897 1.857 -5.353 1.00 85.00 86 GLY A CA 1
ATOM 712 C C . GLY A 1 86 ? -8.201 1.185 -4.164 1.00 85.00 86 GLY A C 1
ATOM 713 O O . GLY A 1 86 ? -8.771 1.187 -3.078 1.00 85.00 86 GLY A O 1
ATOM 714 N N . ARG A 1 87 ? -6.962 0.682 -4.312 1.00 88.31 87 ARG A N 1
ATOM 715 C CA . ARG A 1 87 ? -6.259 -0.053 -3.244 1.00 88.31 87 ARG A CA 1
ATOM 716 C C . ARG A 1 87 ? -6.191 0.686 -1.908 1.00 88.31 87 ARG A C 1
ATOM 718 O O . ARG A 1 87 ? -6.302 0.049 -0.874 1.00 88.31 87 ARG A O 1
ATOM 725 N N . LEU A 1 88 ? -6.051 2.017 -1.923 1.00 90.12 88 LEU A N 1
ATOM 726 C CA . LEU A 1 88 ? -6.025 2.821 -0.695 1.00 90.12 88 LEU A CA 1
ATOM 727 C C . LEU A 1 88 ? -7.351 2.739 0.064 1.00 90.12 88 LEU A C 1
ATOM 729 O O . LEU A 1 88 ? -7.346 2.585 1.279 1.00 90.12 88 LEU A O 1
ATOM 733 N N . TYR A 1 89 ? -8.478 2.804 -0.649 1.00 91.94 89 TYR A N 1
ATOM 734 C CA . TYR A 1 89 ? -9.790 2.642 -0.032 1.00 91.94 89 TYR A CA 1
ATOM 735 C C . TYR A 1 89 ? -9.976 1.218 0.499 1.00 91.94 89 TYR A C 1
ATOM 737 O O . TYR A 1 89 ? -10.450 1.052 1.619 1.00 91.94 89 TYR A O 1
ATOM 745 N N . SER A 1 90 ? -9.542 0.202 -0.255 1.00 92.12 90 SER A N 1
ATOM 746 C CA . SER A 1 90 ? -9.576 -1.189 0.210 1.00 92.12 90 SER A CA 1
ATOM 747 C C . SER A 1 90 ? -8.770 -1.385 1.496 1.00 92.12 90 SER A C 1
ATOM 749 O O . SER A 1 90 ? -9.300 -1.959 2.441 1.00 92.12 90 SER A O 1
ATOM 751 N N . TYR A 1 91 ? -7.550 -0.838 1.576 1.00 92.94 91 TYR A N 1
ATOM 752 C CA . TYR A 1 91 ? -6.728 -0.895 2.790 1.00 92.94 91 TYR A CA 1
ATOM 753 C C . TYR A 1 91 ? -7.424 -0.268 3.992 1.00 92.94 91 TYR A C 1
ATOM 755 O O . TYR A 1 91 ? -7.496 -0.897 5.042 1.00 92.94 91 TYR A O 1
ATOM 763 N N . VAL A 1 92 ? -7.963 0.946 3.837 1.00 93.88 92 VAL A N 1
ATOM 764 C CA . VAL A 1 92 ? -8.677 1.626 4.927 1.00 93.88 92 VAL A CA 1
ATOM 765 C C . VAL A 1 92 ? -9.886 0.800 5.361 1.00 93.88 92 VAL A C 1
ATOM 767 O O . VAL A 1 92 ? -10.047 0.536 6.544 1.00 93.88 92 VAL A O 1
ATOM 770 N N . ARG A 1 93 ? -10.698 0.321 4.413 1.00 94.56 93 ARG A N 1
ATOM 771 C CA . ARG A 1 93 ? -11.891 -0.483 4.704 1.00 94.56 93 ARG A CA 1
ATOM 772 C C . ARG A 1 93 ? -11.558 -1.773 5.459 1.00 94.56 93 ARG A C 1
ATOM 774 O O . ARG A 1 93 ? -12.226 -2.089 6.441 1.00 94.56 93 ARG A O 1
ATOM 781 N N . GLU A 1 94 ? -10.564 -2.526 4.992 1.00 94.31 94 GLU A N 1
ATOM 782 C CA . GLU A 1 94 ? -10.150 -3.791 5.611 1.00 94.31 94 GLU A CA 1
ATOM 783 C C . GLU A 1 94 ? -9.557 -3.554 7.004 1.00 94.31 94 GLU A C 1
ATOM 785 O O . GLU A 1 94 ? -9.956 -4.223 7.957 1.00 94.31 94 GLU A O 1
ATOM 790 N N . LEU A 1 95 ? -8.692 -2.545 7.152 1.00 93.25 95 LEU A N 1
ATOM 791 C CA . LEU A 1 95 ? -8.084 -2.208 8.436 1.00 93.25 95 LEU A CA 1
ATOM 792 C C . LEU A 1 95 ? -9.129 -1.748 9.455 1.00 93.25 95 LEU A C 1
ATOM 794 O O . LEU A 1 95 ? -9.123 -2.224 10.587 1.00 93.25 95 LEU A O 1
ATOM 798 N N . THR A 1 96 ? -10.064 -0.878 9.062 1.00 94.25 96 THR A N 1
ATOM 799 C CA . THR A 1 96 ? -11.165 -0.459 9.939 1.00 94.25 96 THR A CA 1
ATOM 800 C C . THR A 1 96 ? -12.014 -1.660 10.354 1.00 94.25 96 THR A C 1
ATOM 802 O O . THR A 1 96 ? -12.311 -1.813 11.537 1.00 94.25 96 THR A O 1
ATOM 805 N N . SER A 1 97 ? -12.352 -2.561 9.422 1.00 94.12 97 SER A N 1
ATOM 806 C CA . SER A 1 97 ? -13.105 -3.772 9.765 1.00 94.12 97 SER A CA 1
ATOM 807 C C . SER A 1 97 ? -12.351 -4.693 10.727 1.00 94.12 97 SER A C 1
ATOM 809 O O . SER A 1 97 ? -13.005 -5.382 11.512 1.00 94.12 97 SER A O 1
ATOM 811 N N . PHE A 1 98 ? -11.022 -4.762 10.637 1.00 93.56 98 PHE A N 1
ATOM 812 C CA . PHE A 1 98 ? -10.198 -5.534 11.562 1.00 93.56 98 PHE A CA 1
ATOM 813 C C . PHE A 1 98 ? -10.176 -4.889 12.951 1.00 93.56 98 PHE A C 1
ATOM 815 O O . PHE A 1 98 ? -10.500 -5.555 13.931 1.00 93.56 98 PHE A O 1
ATOM 822 N N . VAL A 1 99 ? -9.880 -3.587 13.028 1.00 94.31 99 VAL A N 1
ATOM 823 C CA . VAL A 1 99 ? -9.835 -2.813 14.281 1.00 94.31 99 VAL A CA 1
ATOM 824 C C . VAL A 1 99 ? -11.133 -2.958 15.073 1.00 94.31 99 VAL A C 1
ATOM 826 O O . VAL A 1 99 ? -11.087 -3.186 16.275 1.00 94.31 99 VAL A O 1
ATOM 829 N N . MET A 1 100 ? -12.290 -2.902 14.406 1.00 91.81 100 MET A N 1
ATOM 830 C CA . MET A 1 100 ? -13.601 -3.034 15.058 1.00 91.81 100 MET A CA 1
ATOM 831 C C . MET A 1 100 ? -13.843 -4.396 15.731 1.00 91.81 100 MET A C 1
ATOM 833 O O . MET A 1 100 ? -14.756 -4.512 16.544 1.00 91.81 100 MET A O 1
ATOM 837 N N . LYS A 1 101 ? -13.083 -5.434 15.368 1.00 93.56 101 LYS A N 1
ATOM 838 C CA . LYS A 1 101 ? -13.244 -6.810 15.872 1.00 93.56 101 LYS A CA 1
ATOM 839 C C . LYS A 1 101 ? -12.066 -7.272 16.727 1.00 93.56 101 LYS A C 1
ATOM 841 O O . LYS A 1 101 ? -12.157 -8.317 17.366 1.00 93.56 101 LYS A O 1
ATOM 846 N N . ALA A 1 102 ? -10.952 -6.549 16.685 1.00 92.69 102 ALA A N 1
ATOM 847 C CA . ALA A 1 102 ? -9.733 -6.932 17.369 1.00 92.69 102 ALA A CA 1
ATOM 848 C C . ALA A 1 102 ? -9.888 -6.784 18.894 1.00 92.69 102 ALA A C 1
ATOM 850 O O . ALA A 1 102 ? -10.551 -5.856 19.361 1.00 92.69 102 ALA A O 1
ATOM 851 N N . PRO A 1 103 ? -9.255 -7.659 19.693 1.00 93.62 103 PRO A N 1
ATOM 852 C CA . PRO A 1 103 ? -9.132 -7.437 21.126 1.00 93.62 103 PRO A CA 1
ATOM 853 C C . PRO A 1 103 ? -8.143 -6.288 21.369 1.00 93.62 103 PRO A C 1
ATOM 855 O O . PRO A 1 103 ? -6.933 -6.457 21.223 1.00 93.62 103 PRO A O 1
ATOM 858 N N . LEU A 1 104 ? -8.660 -5.106 21.708 1.00 95.06 104 LEU A N 1
ATOM 859 C CA . LEU A 1 104 ? -7.868 -3.899 21.962 1.00 95.06 104 LEU A CA 1
ATOM 860 C C . LEU A 1 104 ? -7.882 -3.547 23.452 1.00 95.06 104 LEU A C 1
ATOM 862 O O . LEU A 1 104 ? -8.899 -3.725 24.126 1.00 95.06 104 LEU A O 1
ATOM 866 N N . SER A 1 105 ? -6.777 -2.993 23.959 1.00 97.56 105 SER A N 1
ATOM 867 C CA . SER A 1 105 ? -6.822 -2.287 25.241 1.00 97.56 105 SER A CA 1
ATOM 868 C C . SER A 1 105 ? -7.642 -1.004 25.097 1.00 97.56 105 SER A C 1
ATOM 870 O O . SER A 1 105 ? -7.790 -0.460 23.997 1.00 97.56 105 SER A O 1
ATOM 872 N N . LYS A 1 106 ? -8.166 -0.497 26.214 1.00 97.56 106 LYS A N 1
ATOM 873 C CA . LYS A 1 106 ? -8.938 0.750 26.230 1.00 97.56 106 LYS A CA 1
ATOM 874 C C . LYS A 1 106 ? -8.111 1.918 25.691 1.00 97.56 106 LYS A C 1
ATOM 876 O O . LYS A 1 106 ? -8.609 2.708 24.897 1.00 97.56 106 LYS A O 1
ATOM 881 N N . GLU A 1 107 ? -6.848 1.992 26.094 1.00 98.12 107 GLU A N 1
ATOM 882 C CA . GLU A 1 107 ? -5.914 3.047 25.707 1.00 98.12 107 GLU A CA 1
ATOM 883 C C . GLU A 1 107 ? -5.678 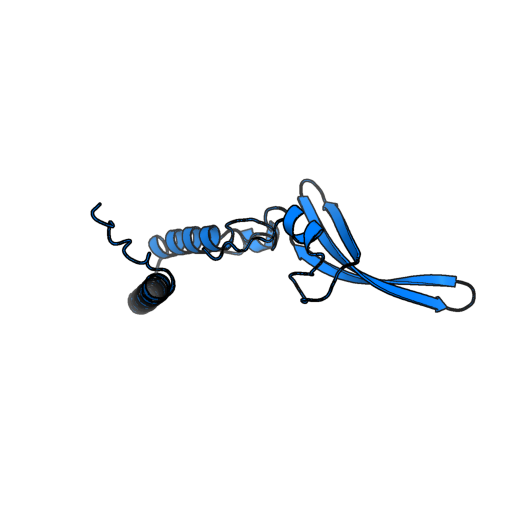3.026 24.193 1.00 98.12 107 GLU A C 1
ATOM 885 O O . GLU A 1 107 ? -5.798 4.057 23.535 1.00 98.12 107 GLU A O 1
ATOM 890 N N . LEU A 1 108 ? -5.426 1.842 23.623 1.00 97.12 108 LEU A N 1
ATOM 891 C CA . LEU A 1 108 ? -5.196 1.690 22.189 1.00 97.12 108 LEU A CA 1
ATOM 892 C C . LEU A 1 108 ? -6.462 1.986 21.372 1.00 97.12 108 LEU A C 1
ATOM 894 O O . LEU A 1 108 ? -6.383 2.611 20.317 1.00 97.12 108 LEU A O 1
ATOM 898 N N . ALA A 1 109 ? -7.635 1.567 21.854 1.00 96.56 109 ALA A N 1
ATOM 899 C CA . ALA A 1 109 ? -8.904 1.858 21.191 1.00 96.56 109 ALA A CA 1
ATOM 900 C C . ALA A 1 109 ? -9.176 3.370 21.105 1.00 96.56 109 ALA A C 1
ATOM 902 O O . ALA A 1 109 ? -9.597 3.849 20.052 1.00 96.56 109 ALA A O 1
ATOM 903 N N . ILE A 1 110 ? -8.888 4.120 22.176 1.00 97.81 110 ILE A N 1
ATOM 904 C CA . ILE A 1 110 ? -9.015 5.585 22.199 1.00 97.81 110 ILE A CA 1
ATOM 905 C C . ILE A 1 110 ? -8.042 6.223 21.200 1.00 97.81 110 ILE A C 1
ATOM 907 O O . ILE A 1 110 ? -8.476 7.003 20.358 1.00 97.81 110 ILE A O 1
ATOM 911 N N . GLN A 1 111 ? -6.764 5.827 21.214 1.00 98.06 111 GLN A N 1
ATOM 912 C CA . GLN A 1 111 ? -5.761 6.355 20.278 1.00 98.06 111 GLN A CA 1
ATOM 913 C C . GLN A 1 111 ? -6.150 6.133 18.809 1.00 98.06 111 GLN A C 1
ATOM 915 O O . GLN A 1 111 ? -5.991 7.019 17.970 1.00 98.06 111 GLN A O 1
ATOM 920 N N . ILE A 1 112 ? -6.678 4.950 18.479 1.00 96.81 112 ILE A N 1
ATOM 921 C CA . ILE A 1 112 ? -7.127 4.652 17.114 1.00 96.81 112 ILE A CA 1
ATOM 922 C C . ILE A 1 112 ? -8.353 5.496 16.738 1.00 96.81 112 ILE A C 1
ATOM 924 O O . ILE A 1 112 ? -8.431 5.981 15.607 1.00 96.81 112 ILE A O 1
ATOM 928 N N . ALA A 1 113 ? -9.299 5.686 17.662 1.00 96.38 113 ALA A N 1
ATOM 929 C CA . ALA A 1 113 ? -10.481 6.511 17.425 1.00 96.38 113 ALA A CA 1
ATOM 930 C C . ALA A 1 113 ? -10.103 7.973 17.138 1.00 96.38 113 ALA A C 1
ATOM 932 O O . ALA A 1 113 ? -10.528 8.514 16.118 1.00 96.38 113 ALA A O 1
ATOM 933 N N . GLU A 1 114 ? -9.235 8.566 17.961 1.00 98.06 114 GLU A N 1
ATOM 934 C CA . GLU A 1 114 ? -8.720 9.928 17.763 1.00 98.06 114 GLU A CA 1
ATOM 935 C C . GLU A 1 114 ? -8.039 10.072 16.393 1.00 98.06 114 GLU A C 1
ATOM 937 O O . GLU A 1 114 ? -8.314 11.011 15.641 1.00 98.06 114 GLU A O 1
ATOM 942 N N . GLN A 1 115 ? -7.219 9.089 16.002 1.00 97.56 115 GLN A N 1
ATOM 943 C CA . GLN A 1 115 ? -6.561 9.102 14.697 1.00 97.56 115 GLN A CA 1
ATOM 944 C C . GLN A 1 115 ? -7.558 9.038 13.528 1.00 97.56 115 GLN A C 1
ATOM 946 O O . GLN A 1 115 ? -7.337 9.675 12.490 1.00 97.56 115 GLN A O 1
ATOM 951 N N . PHE A 1 116 ? -8.645 8.267 13.660 1.00 95.75 116 PHE A N 1
ATOM 952 C CA . PHE A 1 116 ? -9.704 8.205 12.649 1.00 95.75 116 PHE A CA 1
ATOM 953 C C . PHE A 1 116 ? -10.486 9.516 12.545 1.00 95.75 116 PHE A C 1
ATOM 955 O O . PHE A 1 116 ? -10.815 9.931 11.429 1.00 95.75 116 PHE A O 1
ATOM 962 N N . GLU A 1 117 ? -10.760 10.179 13.666 1.00 96.38 117 GLU A N 1
ATOM 963 C CA . GLU A 1 117 ? -11.426 11.482 13.688 1.00 96.38 117 GLU A CA 1
ATOM 964 C C . GLU A 1 117 ? -10.580 12.556 12.999 1.00 96.38 117 GLU A C 1
ATOM 966 O O . GLU A 1 117 ? -11.077 13.233 12.091 1.00 96.38 117 GLU A O 1
ATOM 971 N N . GLU A 1 118 ? -9.290 12.638 13.335 1.00 97.25 118 GLU A N 1
ATOM 972 C CA . GLU A 1 118 ? -8.344 13.562 12.703 1.00 97.25 118 GLU A CA 1
ATOM 973 C C . GLU A 1 118 ? -8.269 13.325 11.186 1.00 97.25 118 GLU A C 1
ATOM 975 O O . GLU A 1 118 ? -8.416 14.251 10.378 1.00 97.25 118 GLU A O 1
ATOM 980 N N . ALA A 1 119 ? -8.109 12.064 10.768 1.00 95.06 119 ALA A N 1
ATOM 981 C CA . ALA A 1 119 ? -8.044 11.708 9.354 1.00 95.06 119 ALA A CA 1
ATOM 982 C C . ALA A 1 119 ? -9.330 12.105 8.610 1.00 95.06 119 ALA A C 1
ATOM 984 O O . ALA A 1 119 ? -9.273 12.657 7.504 1.00 95.06 119 ALA A O 1
ATOM 985 N N . ALA A 1 120 ? -10.498 11.858 9.211 1.00 93.88 120 ALA A N 1
ATOM 986 C CA . ALA A 1 120 ? -11.782 12.234 8.634 1.00 93.88 120 ALA A CA 1
ATOM 987 C C . ALA A 1 120 ? -11.926 13.757 8.507 1.00 93.88 120 ALA A C 1
ATOM 989 O O . ALA A 1 120 ? -12.384 14.244 7.469 1.00 93.88 120 ALA A O 1
ATOM 990 N N . GLU A 1 121 ? -11.520 14.516 9.525 1.00 95.62 121 GLU A N 1
ATOM 991 C CA . GLU A 1 121 ? -11.551 15.977 9.506 1.00 95.62 121 GLU A CA 1
ATOM 992 C C . GLU A 1 121 ? -10.663 16.543 8.392 1.00 95.62 121 GLU A C 1
ATOM 994 O O . GLU A 1 121 ? -11.132 17.344 7.576 1.00 95.62 121 GLU A O 1
ATOM 999 N N . VAL A 1 122 ? -9.410 16.089 8.295 1.00 95.12 122 VAL A N 1
ATOM 1000 C CA . VAL A 1 122 ? -8.460 16.530 7.262 1.00 95.12 122 VAL A CA 1
ATOM 1001 C C . VAL A 1 122 ? -8.999 16.245 5.861 1.00 95.12 122 VAL A C 1
ATOM 1003 O O . VAL A 1 122 ? -8.986 17.125 4.993 1.00 95.12 122 VAL A O 1
ATOM 1006 N N . LEU A 1 123 ? -9.511 15.033 5.623 1.00 92.81 123 LEU A N 1
ATOM 1007 C CA . LEU A 1 123 ? -10.061 14.654 4.321 1.00 92.81 123 LEU A CA 1
ATOM 1008 C C . LEU A 1 123 ? -11.297 15.488 3.965 1.00 92.81 123 LEU A C 1
ATOM 1010 O O . LEU A 1 123 ? -11.398 15.970 2.834 1.00 92.81 123 LEU A O 1
ATOM 1014 N N . ARG A 1 124 ? -12.206 15.720 4.921 1.00 92.62 124 ARG A N 1
ATOM 1015 C CA . ARG A 1 124 ? -13.379 16.585 4.721 1.00 92.62 124 ARG A CA 1
ATOM 1016 C C . ARG A 1 124 ? -12.961 18.021 4.433 1.00 92.62 124 ARG A C 1
ATOM 1018 O O . ARG A 1 124 ? -13.441 18.581 3.455 1.00 92.62 124 ARG A O 1
ATOM 1025 N N . LYS A 1 125 ? -12.048 18.619 5.199 1.00 92.62 125 LYS A N 1
ATOM 1026 C CA . LYS A 1 125 ? -11.564 19.988 4.939 1.00 92.62 125 LYS A CA 1
ATOM 1027 C C . LYS A 1 125 ? -10.952 20.114 3.544 1.00 92.62 125 LYS A C 1
ATOM 1029 O O . LYS A 1 125 ? -11.259 21.051 2.814 1.00 92.62 125 LYS A O 1
ATOM 1034 N N . ARG A 1 126 ? -10.121 19.146 3.149 1.00 92.38 126 ARG A N 1
ATOM 1035 C CA . ARG A 1 126 ? -9.400 19.177 1.870 1.00 92.38 126 ARG A CA 1
ATOM 1036 C C . ARG A 1 126 ? -10.288 18.914 0.654 1.00 92.38 126 ARG A C 1
ATOM 1038 O O . ARG A 1 126 ? -9.994 19.422 -0.428 1.00 92.38 126 ARG A O 1
ATOM 1045 N N . PHE A 1 127 ? -11.332 18.102 0.804 1.00 88.81 127 PHE A N 1
ATOM 1046 C CA . PHE A 1 127 ? -12.117 17.597 -0.326 1.00 88.81 127 PHE A CA 1
ATOM 1047 C C . PHE A 1 127 ? -13.628 17.829 -0.209 1.00 88.81 127 PHE A C 1
ATOM 1049 O O . PHE A 1 127 ? -14.370 17.280 -1.024 1.00 88.81 127 PHE A O 1
ATOM 1056 N N . SER A 1 128 ? -14.097 18.640 0.748 1.00 79.81 128 SER A N 1
ATOM 1057 C CA . SER A 1 128 ? -15.515 19.007 0.836 1.00 79.81 128 SER A CA 1
ATOM 1058 C C . SER A 1 128 ? -15.987 19.588 -0.496 1.00 79.81 128 SER A C 1
ATOM 1060 O O . SER A 1 128 ? -15.315 20.463 -1.054 1.00 79.81 128 SER A O 1
ATOM 1062 N N . PRO A 1 129 ? -17.129 19.125 -1.030 1.00 63.50 129 PRO A N 1
ATOM 1063 C CA . PRO A 1 129 ? -17.687 19.713 -2.234 1.00 63.50 129 PRO A CA 1
ATOM 1064 C C . PRO A 1 129 ? -17.957 21.196 -1.968 1.00 63.50 129 PRO A C 1
ATOM 1066 O O . PRO A 1 129 ? -18.615 21.551 -0.987 1.00 63.50 129 PRO A O 1
ATOM 1069 N N . LYS A 1 130 ? -17.444 22.083 -2.831 1.00 59.28 130 LYS A N 1
ATOM 1070 C CA . LYS A 1 130 ? -17.881 23.483 -2.820 1.00 59.28 130 LYS A CA 1
ATOM 1071 C C . LYS A 1 130 ? -19.398 23.462 -3.003 1.00 59.28 130 LYS A C 1
ATOM 1073 O O . LYS A 1 130 ? -19.861 22.895 -3.990 1.00 59.28 130 LYS A O 1
ATOM 1078 N N . LYS A 1 131 ? -20.159 24.048 -2.071 1.00 54.19 131 LYS A N 1
ATOM 1079 C CA . LYS A 1 131 ? -21.601 24.262 -2.259 1.00 54.19 131 LYS A CA 1
ATOM 1080 C C . LYS A 1 131 ? -21.780 24.993 -3.591 1.00 54.19 131 LYS A C 1
ATOM 1082 O O . LYS A 1 131 ? -21.391 26.153 -3.709 1.00 54.19 131 LYS A O 1
ATOM 1087 N N . SER A 1 132 ? -22.307 24.314 -4.604 1.00 48.97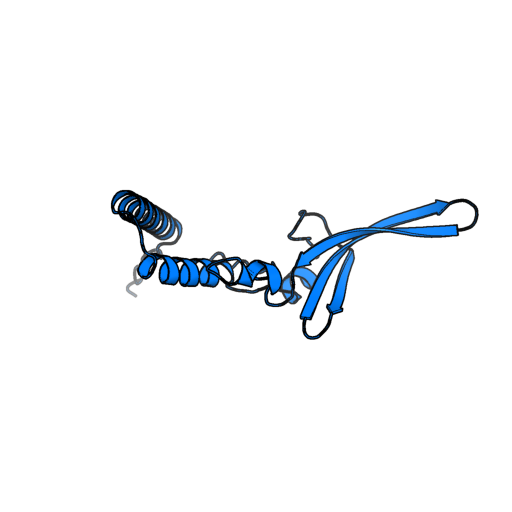 132 SER A N 1
ATOM 1088 C CA . SER A 1 132 ? -22.773 24.973 -5.815 1.00 48.97 132 SER A CA 1
ATOM 1089 C C . SER A 1 132 ? -24.000 25.783 -5.418 1.00 48.97 132 SER A C 1
ATOM 1091 O O . SER A 1 132 ? -25.053 25.211 -5.146 1.00 48.97 132 SER A O 1
ATOM 1093 N N . PHE A 1 133 ? -23.856 27.103 -5.321 1.00 49.38 133 PHE A N 1
ATOM 1094 C CA . PHE A 1 133 ? -25.018 27.980 -5.270 1.00 49.38 133 PHE A CA 1
ATOM 1095 C C . PHE A 1 1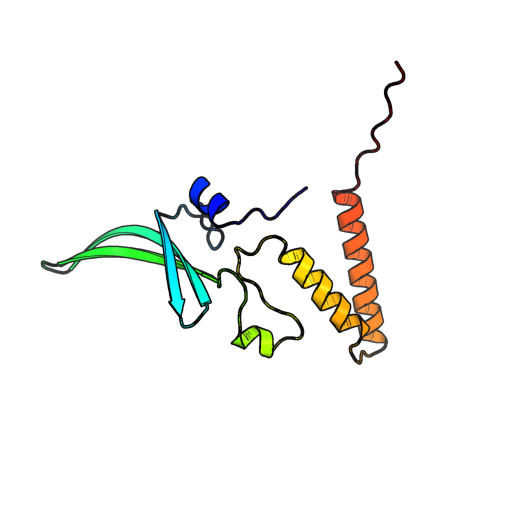33 ? -25.790 27.807 -6.587 1.00 49.38 133 PHE A C 1
ATOM 1097 O O . PHE A 1 133 ? -25.170 27.946 -7.650 1.00 49.38 133 PHE A O 1
ATOM 1104 N N . PRO A 1 134 ? -27.095 27.487 -6.565 1.00 56.47 134 PRO A N 1
ATOM 1105 C CA . PRO A 1 134 ? -27.897 27.564 -7.774 1.00 56.47 134 PRO A CA 1
ATOM 1106 C C . PRO A 1 134 ? -27.894 29.022 -8.244 1.00 56.47 134 PRO A C 1
ATOM 1108 O O . PRO A 1 134 ? -28.171 29.938 -7.468 1.00 56.47 134 PRO A O 1
ATOM 1111 N N . ARG A 1 135 ? -27.526 29.248 -9.510 1.00 50.62 135 ARG A N 1
ATOM 1112 C CA . ARG A 1 135 ? -27.808 30.526 -10.163 1.00 50.62 135 ARG A CA 1
ATOM 1113 C C . ARG A 1 135 ? -29.312 30.542 -10.396 1.00 50.62 135 ARG A C 1
ATOM 1115 O O . ARG A 1 135 ? -29.787 29.780 -11.233 1.00 50.62 135 ARG A O 1
ATOM 1122 N N . ASN A 1 136 ? -30.037 31.352 -9.632 1.00 58.59 136 ASN A N 1
ATOM 1123 C CA . ASN A 1 136 ? -31.406 31.689 -9.995 1.00 58.59 136 ASN A CA 1
ATOM 1124 C C . ASN A 1 136 ? -31.340 32.441 -11.328 1.00 58.59 136 ASN A C 1
ATOM 1126 O O . ASN A 1 136 ? -30.663 33.467 -11.425 1.00 58.59 136 ASN A O 1
ATOM 1130 N N . THR A 1 137 ? -31.942 31.832 -12.345 1.00 64.62 137 THR A N 1
ATOM 1131 C CA . THR A 1 137 ? -32.268 32.432 -13.643 1.00 64.62 137 THR A CA 1
ATOM 1132 C C . THR A 1 137 ? -33.300 33.527 -13.481 1.00 64.62 137 THR A C 1
ATOM 1134 O O . THR A 1 137 ? -34.247 33.283 -12.696 1.00 64.62 137 THR A O 1
#